Protein AF-A0A377KAG6-F1 (afdb_monomer_lite)

pLDDT: mean 87.8, std 13.51, range [56.69, 98.69]

Radius of gyration: 15.82 Å; chains: 1; bounding box: 40×32×33 Å

Secondary structure (DSSP, 8-state):
-HHHHHHHHHHHHHHTTT-SEEEEEE--SGGGT--S-S--EEEEEESS--HHHHHHHHHHHHHHHHHSS-HHHHHHHHHHHH-TTEEEE-SSEEEE--TT--STT--EEEESS--SSGGG--HHHHHHHHHHHHHHHHT-

Organism: Escherichia coli (NCBI:txid562)

Sequence (140 aa):
MTEIVKTWQEQTAELGKTYPWVQVFENKGAAMGCSNPHPHGQIWANSFLPNEAEREDRLQKEYFAEQKSPMLVDYVQRELADGSRTVVETEHWLAVVPYWAAWPFETLLLPKAHVLRITDLTDAPAQRFGSGVEKADQSL

Foldseek 3Di:
DLVVLVVVLVVCVVLVVPAVDKDKAFQDDVVSVDPDNDGDIDIDGHNDQDPVRVVQVVVQVVCCVPVVDGPVLVVLVVCVVVVPFWQDDDPFKTKGCDPPHPDDLDIDIDTNDDDDDSNRQDPVRSSCVVVSVVSSVVSD

InterPro domains:
  IPR001937 Galactose-1-phosphate uridyl transferase, class I [PTHR11943] (2-131)
  IPR001937 Galactose-1-phosphate uridyl transferase, class I [TIGR00209] (1-127)
  IPR005849 Galactose-1-phosphate uridyl transferase, N-terminal [PF01087] (2-50)
  IPR005850 Galactose-1-phosphate uridyl transferase, C-terminal [PF02744] (57-126)
  IPR019779 Galactose-1-phosphate uridyl transferase, class I His-active site [PS00117] (25-42)
  IPR036265 HIT-like superfamily [G3DSA:3.30.428.10] (1-49)
  IPR036265 HIT-like superfamily [G3DSA:3.30.428.10] (50-139)
  IPR036265 HIT-like superfamily [SSF54197] (2-51)
  IPR036265 HIT-like superfamily [SSF54197] (53-129)

Structure (mmCIF, N/CA/C/O backbone):
data_AF-A0A377KAG6-F1
#
_entry.id   AF-A0A377KAG6-F1
#
loop_
_atom_site.group_PDB
_atom_site.id
_atom_site.type_symbol
_atom_site.label_atom_id
_atom_site.label_alt_id
_atom_site.label_comp_id
_atom_site.label_asym_id
_atom_site.label_entity_id
_atom_site.label_seq_id
_atom_site.pdbx_PDB_ins_code
_atom_site.Cartn_x
_atom_site.Cartn_y
_atom_site.Cartn_z
_atom_site.occupancy
_atom_site.B_iso_or_equiv
_atom_site.auth_seq_id
_atom_site.auth_comp_id
_atom_site.auth_asym_id
_atom_site.auth_atom_id
_atom_site.pdbx_PDB_model_num
ATOM 1 N N . MET A 1 1 ? 10.370 12.669 9.598 1.00 71.06 1 MET A N 1
ATOM 2 C CA . MET A 1 1 ? 9.509 11.705 8.886 1.00 71.06 1 MET A CA 1
ATOM 3 C C . MET A 1 1 ? 9.292 12.078 7.422 1.00 71.06 1 MET A C 1
ATOM 5 O O . MET A 1 1 ? 9.528 11.234 6.575 1.00 71.06 1 MET A O 1
ATOM 9 N N . THR A 1 2 ? 8.982 13.334 7.084 1.00 76.69 2 THR A N 1
ATOM 10 C CA . THR A 1 2 ? 8.851 13.799 5.684 1.00 76.69 2 THR A CA 1
ATOM 11 C C . THR A 1 2 ? 10.054 13.483 4.785 1.00 76.69 2 THR A C 1
ATOM 13 O O . THR A 1 2 ? 9.869 12.971 3.687 1.00 76.69 2 THR A O 1
ATOM 16 N N . GLU A 1 3 ? 11.285 13.709 5.258 1.00 85.25 3 GLU A N 1
ATOM 17 C CA . GLU A 1 3 ? 12.499 13.400 4.478 1.00 85.25 3 GLU A CA 1
ATOM 18 C C . GLU A 1 3 ? 12.663 11.900 4.186 1.00 85.25 3 GLU A C 1
ATOM 20 O O . GLU A 1 3 ? 13.191 11.527 3.142 1.00 85.25 3 GLU A O 1
ATOM 25 N N . ILE A 1 4 ? 12.164 11.027 5.069 1.00 87.06 4 ILE A N 1
ATOM 26 C CA . ILE A 1 4 ? 12.198 9.572 4.859 1.00 87.06 4 ILE A CA 1
ATOM 27 C C . ILE A 1 4 ? 11.237 9.195 3.732 1.00 87.06 4 ILE A C 1
ATOM 29 O O . ILE A 1 4 ? 11.627 8.489 2.807 1.00 87.06 4 ILE A O 1
ATOM 33 N N . VAL A 1 5 ? 10.013 9.731 3.762 1.00 86.56 5 VAL A N 1
ATOM 34 C CA . VAL A 1 5 ? 9.017 9.511 2.703 1.00 86.56 5 VAL A CA 1
ATOM 35 C C . VAL A 1 5 ? 9.539 10.005 1.358 1.00 86.56 5 VAL A C 1
ATOM 37 O O . VAL A 1 5 ? 9.460 9.281 0.369 1.00 86.56 5 VAL A O 1
ATOM 40 N N . LYS A 1 6 ? 10.134 11.200 1.332 1.00 89.25 6 LYS A N 1
ATOM 41 C CA . LYS A 1 6 ? 10.758 11.754 0.130 1.00 89.25 6 LYS A CA 1
ATOM 42 C C . LYS A 1 6 ? 11.880 10.854 -0.391 1.00 89.25 6 LYS A C 1
ATOM 44 O O . LYS A 1 6 ? 11.904 10.539 -1.576 1.00 89.25 6 LYS A O 1
ATOM 49 N N . THR A 1 7 ? 12.746 10.364 0.495 1.00 92.62 7 THR A N 1
ATOM 50 C CA . THR A 1 7 ? 13.802 9.408 0.129 1.00 92.62 7 THR A CA 1
ATOM 51 C C . THR A 1 7 ? 13.203 8.131 -0.468 1.00 92.62 7 THR A C 1
ATOM 53 O O . THR A 1 7 ? 13.665 7.661 -1.504 1.00 92.62 7 THR A O 1
ATOM 56 N N . TRP A 1 8 ? 12.138 7.578 0.121 1.00 93.81 8 TRP A N 1
ATOM 57 C CA . TRP A 1 8 ? 11.453 6.408 -0.436 1.00 93.81 8 TRP A CA 1
ATOM 58 C C . TRP A 1 8 ? 10.858 6.678 -1.818 1.00 93.81 8 TRP A C 1
ATOM 60 O O . TRP A 1 8 ? 10.974 5.825 -2.698 1.00 93.81 8 TRP A O 1
ATOM 70 N N . GLN A 1 9 ? 10.267 7.854 -2.040 1.00 93.69 9 GLN A N 1
ATOM 71 C CA . GLN A 1 9 ? 9.761 8.261 -3.352 1.00 93.69 9 GLN A CA 1
ATOM 72 C C . GLN A 1 9 ? 10.886 8.360 -4.384 1.00 93.69 9 GLN A C 1
ATOM 74 O O . GLN A 1 9 ? 10.765 7.789 -5.466 1.00 93.69 9 GLN A O 1
ATOM 79 N N . GLU A 1 10 ? 11.988 9.031 -4.046 1.00 95.50 10 GLU A N 1
ATOM 80 C CA . GLU A 1 10 ? 13.148 9.198 -4.926 1.00 95.50 10 GLU A CA 1
ATOM 81 C C . GLU A 1 10 ? 13.767 7.848 -5.304 1.00 95.50 10 GLU A C 1
ATOM 83 O O . GLU A 1 10 ? 13.935 7.558 -6.488 1.00 95.50 10 GLU A O 1
ATOM 88 N N . GLN A 1 11 ? 14.024 6.987 -4.316 1.00 97.06 11 GLN A N 1
ATOM 89 C CA . GLN A 1 11 ? 14.610 5.665 -4.541 1.00 97.06 11 GLN A CA 1
ATOM 90 C C . GLN A 1 11 ? 13.675 4.745 -5.338 1.00 97.06 11 GLN A C 1
ATOM 92 O O . GLN A 1 11 ? 14.120 4.047 -6.249 1.00 97.06 11 GLN A O 1
ATOM 97 N N . THR A 1 12 ? 12.368 4.780 -5.056 1.00 97.06 12 THR A N 1
ATOM 98 C CA . THR A 1 12 ? 11.370 4.014 -5.822 1.00 97.06 12 THR A CA 1
ATOM 99 C C . THR A 1 12 ? 11.292 4.496 -7.269 1.00 97.06 12 THR A C 1
ATOM 101 O O . THR A 1 12 ? 11.257 3.679 -8.188 1.00 97.06 12 THR A O 1
ATOM 104 N N . ALA A 1 13 ? 11.313 5.813 -7.493 1.00 97.12 13 ALA A N 1
ATOM 105 C CA . ALA A 1 13 ? 11.287 6.400 -8.829 1.00 97.12 13 ALA A CA 1
ATOM 106 C C . ALA A 1 13 ? 12.569 6.110 -9.622 1.00 97.12 13 ALA A C 1
ATOM 108 O O . ALA A 1 13 ? 12.515 5.926 -10.836 1.00 97.12 13 ALA A O 1
ATOM 109 N N . GLU A 1 14 ? 13.728 6.089 -8.963 1.00 98.06 14 GLU A N 1
ATOM 110 C CA . 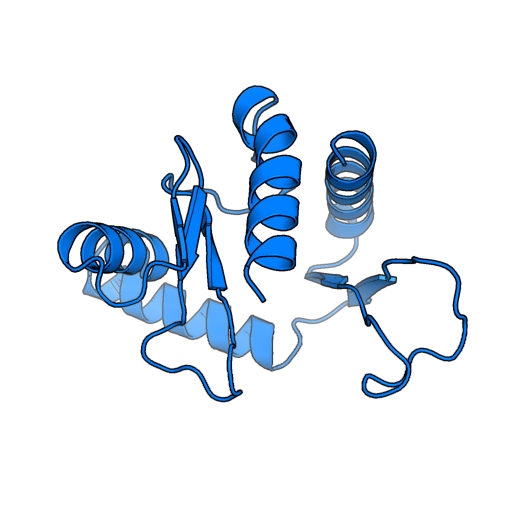GLU A 1 14 ? 15.007 5.774 -9.594 1.00 98.06 14 GLU A CA 1
ATOM 111 C C . GLU A 1 14 ? 15.090 4.297 -9.988 1.00 98.06 14 GLU A C 1
ATOM 113 O O . GLU A 1 14 ? 15.269 3.980 -11.166 1.00 98.06 14 GLU A O 1
ATOM 118 N N . LEU A 1 15 ? 14.904 3.392 -9.024 1.00 97.94 15 LEU A N 1
ATOM 119 C CA . LEU A 1 15 ? 15.020 1.950 -9.242 1.00 97.94 15 LEU A CA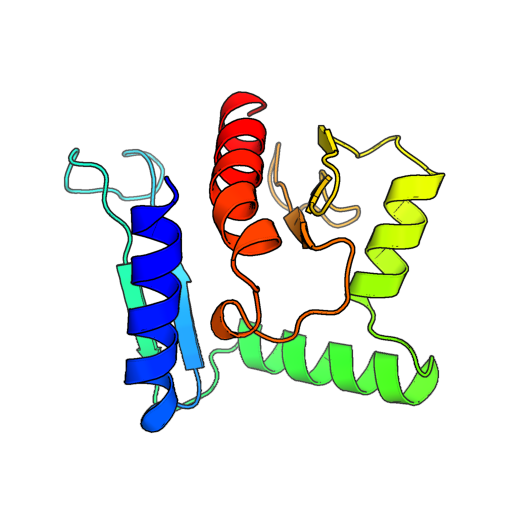 1
ATOM 120 C C . LEU A 1 15 ? 13.911 1.420 -10.158 1.00 97.94 15 LEU A C 1
ATOM 122 O O . LEU A 1 15 ? 14.172 0.555 -10.997 1.00 97.94 15 LEU A O 1
ATOM 126 N N . GLY A 1 16 ? 12.705 1.989 -10.072 1.00 97.56 16 GLY A N 1
ATOM 127 C CA . GLY A 1 16 ? 11.553 1.619 -10.897 1.00 97.56 16 GLY A CA 1
ATOM 128 C C . GLY A 1 16 ? 11.722 1.904 -12.394 1.00 97.56 16 GLY A C 1
ATOM 129 O O . GLY A 1 16 ? 10.946 1.400 -13.201 1.00 97.56 16 GLY A O 1
ATOM 130 N N . LYS A 1 17 ? 12.750 2.666 -12.800 1.00 97.94 17 LYS A N 1
ATOM 131 C CA . LYS A 1 17 ? 13.126 2.815 -14.221 1.00 97.94 17 LYS A CA 1
ATOM 132 C C . LYS A 1 17 ? 13.755 1.546 -14.797 1.00 97.94 17 LYS A C 1
ATOM 134 O O . LYS A 1 17 ? 13.712 1.350 -16.008 1.00 97.94 17 LYS A O 1
ATOM 139 N N . THR A 1 18 ? 14.357 0.719 -13.942 1.00 98.19 18 THR A N 1
ATOM 140 C CA . THR A 1 18 ? 15.126 -0.472 -14.336 1.00 98.19 18 THR A CA 1
ATOM 141 C C . THR A 1 18 ? 14.441 -1.763 -13.899 1.00 98.19 18 THR A C 1
ATOM 143 O O . THR A 1 18 ? 14.468 -2.751 -14.631 1.00 98.19 18 THR A O 1
ATOM 146 N N . TYR A 1 19 ? 13.825 -1.768 -12.716 1.00 98.19 19 TYR A N 1
ATOM 147 C CA . TYR A 1 19 ? 13.264 -2.963 -12.095 1.00 98.19 19 TYR A CA 1
ATOM 148 C C . TYR A 1 19 ? 11.731 -2.906 -12.049 1.00 98.19 19 TYR A C 1
ATOM 150 O O . TYR A 1 19 ? 11.178 -1.880 -11.653 1.00 98.19 19 TYR A O 1
ATOM 158 N N . PRO A 1 20 ? 11.025 -3.998 -12.399 1.00 96.38 20 PRO A N 1
ATOM 159 C CA . PRO A 1 20 ? 9.565 -4.059 -12.333 1.00 96.38 20 PRO A CA 1
ATOM 160 C C . PRO A 1 20 ? 9.004 -4.036 -10.905 1.00 96.38 20 PRO A C 1
ATOM 162 O O . PRO A 1 20 ? 7.834 -3.702 -10.730 1.00 96.38 20 PRO A O 1
ATOM 165 N N . TRP A 1 21 ? 9.803 -4.391 -9.893 1.00 97.88 21 TRP A N 1
ATOM 166 C CA . TRP A 1 21 ? 9.385 -4.363 -8.493 1.00 97.88 21 TRP A CA 1
ATOM 167 C C . TRP A 1 21 ? 10.435 -3.693 -7.613 1.00 97.88 21 TRP A C 1
ATOM 169 O O . TRP A 1 21 ? 11.602 -4.087 -7.632 1.00 97.88 21 TRP A O 1
ATOM 179 N N . VAL A 1 22 ? 10.001 -2.712 -6.820 1.00 97.81 22 VAL A N 1
ATOM 180 C CA . VAL A 1 22 ? 10.817 -2.038 -5.806 1.00 97.81 22 VAL A CA 1
ATOM 181 C C . VAL A 1 22 ? 10.095 -2.149 -4.467 1.00 97.81 22 VAL A C 1
ATOM 183 O O . VAL A 1 22 ? 9.034 -1.561 -4.278 1.00 97.81 22 VAL A O 1
ATOM 186 N N . GLN A 1 23 ? 10.670 -2.917 -3.546 1.00 96.50 23 GLN A N 1
ATOM 187 C CA . GLN A 1 23 ? 10.130 -3.160 -2.216 1.00 96.50 23 GLN A CA 1
ATOM 188 C C . GLN A 1 23 ? 10.838 -2.278 -1.195 1.00 96.50 23 GLN A C 1
ATOM 190 O O . GLN A 1 23 ? 12.004 -2.513 -0.884 1.00 96.50 23 GLN A O 1
ATOM 195 N N . VAL A 1 24 ? 10.113 -1.318 -0.629 1.00 94.44 24 VAL A N 1
ATOM 196 C CA . VAL A 1 24 ? 10.529 -0.594 0.579 1.00 94.44 24 VAL A CA 1
ATOM 197 C C . VAL A 1 24 ? 10.021 -1.360 1.799 1.00 94.44 24 VAL A C 1
ATOM 199 O O . VAL A 1 24 ? 8.856 -1.760 1.823 1.00 94.44 24 VAL A O 1
ATOM 202 N N . PHE A 1 25 ? 10.875 -1.598 2.793 1.00 91.12 25 PHE A N 1
ATOM 203 C CA . PHE A 1 25 ? 10.479 -2.236 4.052 1.00 91.12 25 PHE A CA 1
ATOM 204 C C . PHE A 1 25 ? 11.420 -1.864 5.204 1.00 91.12 25 PHE A C 1
ATOM 206 O O . PHE A 1 25 ? 12.542 -1.404 4.996 1.00 91.12 25 PHE A O 1
ATOM 213 N N . GLU A 1 26 ? 10.967 -2.085 6.434 1.00 87.62 26 GLU A N 1
ATOM 214 C CA . GLU A 1 26 ? 11.741 -1.893 7.659 1.00 87.62 26 GLU A CA 1
ATOM 215 C C . GLU A 1 26 ? 11.580 -3.127 8.551 1.00 87.62 26 GLU A C 1
ATOM 217 O O . GLU A 1 26 ? 10.475 -3.638 8.715 1.00 87.62 26 GLU A O 1
ATOM 222 N N . ASN A 1 27 ? 12.680 -3.595 9.147 1.00 79.69 27 ASN A N 1
ATOM 223 C CA . ASN A 1 27 ? 12.656 -4.637 10.174 1.00 79.69 27 ASN A CA 1
ATOM 224 C C . ASN A 1 27 ? 13.044 -4.007 11.512 1.00 79.69 27 ASN A C 1
ATOM 226 O O . ASN A 1 27 ? 14.219 -3.714 11.752 1.00 79.69 27 ASN A O 1
ATOM 230 N N . LYS A 1 28 ? 12.061 -3.808 12.392 1.00 72.38 28 LYS A N 1
ATOM 231 C CA . LYS A 1 28 ? 12.252 -3.143 13.685 1.00 72.38 28 LYS A CA 1
ATOM 232 C C . LYS A 1 28 ? 12.315 -4.164 14.823 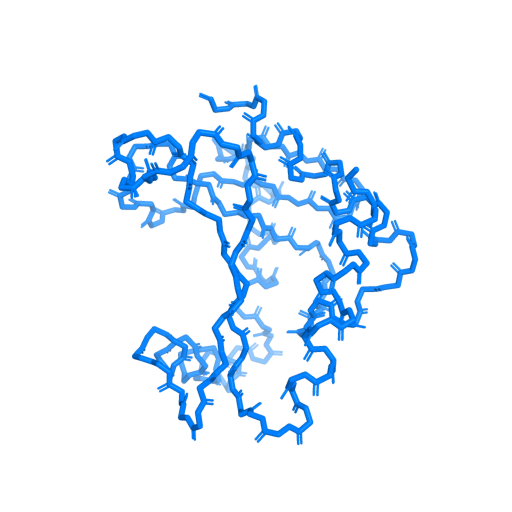1.00 72.38 28 LYS A C 1
ATOM 234 O O . LYS A 1 28 ? 11.404 -4.962 15.015 1.00 72.38 28 LYS A O 1
ATOM 239 N N . GLY A 1 29 ? 13.391 -4.103 15.608 1.00 61.16 29 GLY A N 1
ATOM 240 C CA . GLY A 1 29 ? 13.578 -4.906 16.820 1.00 61.16 29 GLY A CA 1
ATOM 241 C C . GLY A 1 29 ?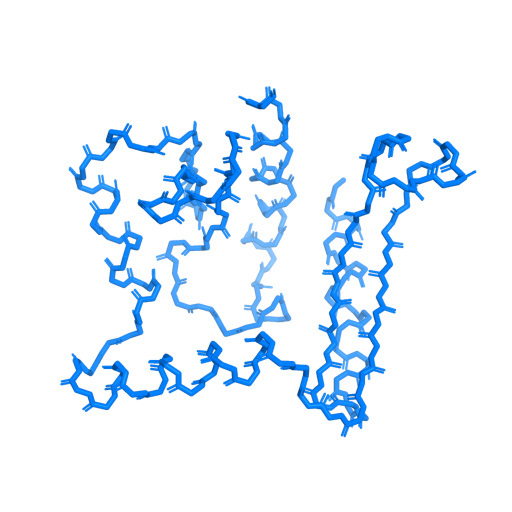 14.298 -6.244 16.610 1.00 61.16 29 GLY A C 1
ATOM 242 O O . GLY A 1 29 ? 14.243 -6.863 15.549 1.00 61.16 29 GLY A O 1
ATOM 243 N N . ALA A 1 30 ? 14.982 -6.709 17.662 1.00 62.72 30 ALA A N 1
ATOM 244 C CA . ALA A 1 30 ? 15.762 -7.952 17.637 1.00 62.72 30 ALA A CA 1
ATOM 245 C C . ALA A 1 30 ? 14.893 -9.196 17.370 1.00 62.72 30 ALA A C 1
ATOM 247 O O . ALA A 1 30 ? 15.349 -10.136 16.724 1.00 62.72 30 ALA A O 1
ATOM 248 N N . ALA A 1 31 ? 13.627 -9.175 17.807 1.00 63.97 31 ALA A N 1
ATOM 249 C CA . ALA A 1 31 ? 12.657 -10.238 17.540 1.00 63.97 31 ALA A CA 1
ATOM 250 C C . ALA A 1 31 ? 12.343 -10.406 16.039 1.00 63.97 31 ALA A C 1
ATOM 252 O O . ALA A 1 31 ? 12.007 -11.505 15.612 1.00 63.97 31 ALA A O 1
ATOM 253 N N . MET A 1 32 ? 12.523 -9.348 15.239 1.00 61.84 32 MET A N 1
ATOM 254 C CA . MET A 1 32 ? 12.307 -9.337 13.785 1.00 61.84 32 MET A CA 1
ATOM 255 C C . MET A 1 32 ? 13.615 -9.511 12.992 1.00 61.84 32 MET A C 1
ATOM 257 O O . MET A 1 32 ? 13.675 -9.202 11.804 1.00 61.84 32 MET A O 1
ATOM 261 N N . GLY A 1 33 ? 14.690 -9.982 13.640 1.00 58.41 33 GLY A N 1
ATOM 262 C CA . GLY A 1 33 ? 15.970 -10.266 12.980 1.00 58.41 33 GLY A CA 1
ATOM 263 C C . GLY A 1 33 ? 16.848 -9.038 12.714 1.00 58.41 33 GLY A C 1
ATOM 264 O O . GLY A 1 33 ? 17.763 -9.107 11.893 1.00 58.41 33 GLY A O 1
ATOM 265 N N . CYS A 1 34 ? 16.601 -7.914 13.394 1.00 56.91 34 CYS A N 1
ATOM 266 C CA . CYS A 1 34 ? 17.425 -6.714 13.269 1.00 56.91 34 CYS A CA 1
ATOM 267 C C . CYS A 1 34 ? 18.797 -6.922 13.942 1.00 56.91 34 CYS A C 1
ATOM 269 O O . CYS A 1 34 ? 18.886 -7.034 15.166 1.00 56.91 34 CYS A O 1
ATOM 271 N N . SER A 1 35 ? 19.869 -6.993 13.147 1.00 60.34 35 SER A N 1
ATOM 272 C CA . SER A 1 35 ? 21.244 -7.210 13.629 1.00 60.34 35 SER A CA 1
ATOM 273 C C . SER A 1 35 ? 21.992 -5.916 13.979 1.00 60.34 35 SER A C 1
ATOM 275 O O . SER A 1 35 ? 22.996 -5.969 14.690 1.00 60.34 35 SER A O 1
ATOM 277 N N . ASN A 1 36 ? 21.504 -4.756 13.520 1.00 66.88 36 ASN A N 1
ATOM 278 C CA . ASN A 1 36 ? 22.058 -3.436 13.821 1.00 66.88 36 ASN A CA 1
ATOM 279 C C . ASN A 1 36 ? 21.014 -2.588 14.575 1.00 66.88 36 ASN A C 1
ATOM 281 O O . ASN A 1 36 ? 19.957 -2.323 14.010 1.00 66.88 36 ASN A O 1
ATOM 285 N N . PRO A 1 37 ? 21.291 -2.124 15.810 1.00 65.81 37 PRO A N 1
ATOM 286 C CA . PRO A 1 37 ? 20.327 -1.374 16.619 1.00 65.81 37 PRO A CA 1
ATOM 287 C C . PRO A 1 37 ? 20.017 0.036 16.088 1.00 65.81 37 PRO A C 1
ATOM 289 O O . PRO A 1 37 ? 19.131 0.701 16.623 1.00 65.81 37 PRO A O 1
ATOM 292 N N . HIS A 1 38 ? 20.739 0.524 15.074 1.00 73.50 38 HIS A N 1
ATOM 293 C CA . HIS A 1 38 ? 20.446 1.818 14.463 1.00 73.50 38 HIS A CA 1
ATOM 294 C C . HIS A 1 38 ? 19.159 1.753 13.614 1.00 73.50 38 HIS A C 1
ATOM 296 O O . HIS A 1 38 ? 19.049 0.838 12.797 1.00 73.50 38 HIS A O 1
ATOM 302 N N . PRO A 1 39 ? 18.213 2.706 13.738 1.00 74.50 39 PRO A N 1
ATOM 303 C CA . PRO A 1 39 ? 17.010 2.742 12.903 1.00 74.50 39 PRO A CA 1
ATOM 304 C C . PRO A 1 39 ? 17.362 2.823 11.413 1.00 74.50 39 PRO A C 1
ATOM 306 O O . PRO A 1 39 ? 18.066 3.743 10.992 1.00 74.50 39 PRO A O 1
ATOM 309 N N . HIS A 1 40 ? 16.901 1.858 10.616 1.00 81.94 40 HIS A N 1
ATOM 310 C CA . HIS A 1 40 ? 17.160 1.817 9.178 1.00 81.94 40 HIS A CA 1
ATOM 311 C C . HIS A 1 40 ? 16.043 1.095 8.419 1.00 81.94 40 HIS A C 1
ATOM 313 O O . HIS A 1 40 ? 15.507 0.091 8.881 1.00 81.94 40 HIS A O 1
ATOM 319 N N . GLY A 1 41 ? 15.746 1.587 7.216 1.00 85.94 41 GLY A N 1
ATOM 320 C CA . GLY A 1 41 ? 14.934 0.885 6.224 1.00 85.94 41 GLY A CA 1
ATOM 321 C C . GLY A 1 41 ? 15.805 0.172 5.191 1.00 85.94 41 GLY A C 1
ATOM 322 O O . GLY A 1 41 ? 17.007 0.421 5.083 1.00 85.94 41 GLY A O 1
ATOM 323 N N . GLN A 1 42 ? 15.191 -0.706 4.410 1.00 91.81 42 GLN A N 1
ATOM 324 C CA . GLN A 1 42 ? 15.811 -1.415 3.297 1.00 91.81 42 GLN A CA 1
ATOM 325 C C . GLN A 1 42 ? 14.966 -1.244 2.034 1.00 91.81 42 GLN A C 1
ATOM 327 O O . GLN A 1 42 ? 13.746 -1.082 2.094 1.00 91.81 42 GLN A O 1
ATOM 332 N N . ILE A 1 43 ? 15.637 -1.278 0.881 1.00 95.62 43 ILE A N 1
ATOM 333 C CA . ILE A 1 43 ? 14.992 -1.253 -0.430 1.00 95.62 43 ILE A CA 1
ATOM 334 C C . ILE A 1 43 ? 15.567 -2.387 -1.265 1.00 95.62 43 ILE A C 1
ATOM 336 O O . ILE A 1 43 ? 16.772 -2.423 -1.513 1.00 95.62 43 ILE A O 1
ATOM 340 N N . TRP A 1 44 ? 14.715 -3.315 -1.690 1.00 96.31 44 TRP A N 1
ATOM 341 C CA . TRP A 1 44 ? 15.087 -4.398 -2.601 1.00 96.31 44 TRP A CA 1
ATOM 342 C C . TRP A 1 44 ? 14.426 -4.176 -3.956 1.00 96.31 44 TRP A C 1
ATOM 344 O O . TRP A 1 44 ? 13.220 -3.950 -4.030 1.00 96.31 44 TRP A O 1
ATOM 354 N N . ALA A 1 45 ? 15.212 -4.242 -5.029 1.00 96.81 45 ALA A N 1
ATOM 355 C CA . ALA A 1 45 ? 14.716 -4.112 -6.391 1.00 96.81 45 ALA A CA 1
ATOM 356 C C . ALA A 1 45 ? 14.943 -5.417 -7.156 1.00 96.81 45 ALA A C 1
ATOM 358 O O . ALA A 1 45 ? 16.067 -5.920 -7.220 1.00 96.81 45 ALA A O 1
ATOM 359 N N . ASN A 1 46 ? 13.873 -5.959 -7.734 1.00 96.06 46 ASN A N 1
ATOM 360 C CA . ASN A 1 46 ? 13.884 -7.279 -8.353 1.00 96.06 46 ASN A CA 1
ATOM 361 C C . ASN A 1 46 ? 13.575 -7.167 -9.845 1.00 96.06 46 ASN A C 1
ATOM 363 O O . ASN A 1 46 ? 12.671 -6.440 -10.248 1.00 96.06 46 ASN A O 1
ATOM 367 N N . SER A 1 47 ? 14.277 -7.947 -10.671 1.00 97.06 47 SER A N 1
ATOM 368 C CA . SER A 1 47 ? 14.008 -8.082 -12.114 1.00 97.06 47 SER A CA 1
ATOM 369 C C . SER A 1 47 ? 12.753 -8.910 -12.434 1.00 97.06 47 SER A C 1
ATOM 371 O O . SER A 1 47 ? 12.444 -9.143 -13.600 1.00 97.06 47 SER A O 1
ATOM 373 N N . PHE A 1 48 ? 12.027 -9.351 -11.406 1.00 95.81 48 PHE A N 1
ATOM 374 C CA . PHE A 1 48 ? 10.808 -10.150 -11.469 1.00 95.81 48 PHE A CA 1
ATOM 375 C C . PHE A 1 48 ? 9.840 -9.705 -10.362 1.00 95.81 48 PHE A C 1
ATOM 377 O O . PHE A 1 48 ? 10.264 -9.094 -9.380 1.00 95.81 48 PHE A O 1
ATOM 384 N N . LEU A 1 49 ? 8.552 -10.032 -10.502 1.00 96.38 49 LEU A N 1
ATOM 385 C CA . LEU A 1 49 ? 7.562 -9.835 -9.440 1.00 96.38 49 LEU A CA 1
ATOM 386 C C . LEU A 1 49 ? 7.703 -10.942 -8.382 1.00 96.38 49 LEU A C 1
ATOM 388 O O . LEU A 1 49 ? 7.602 -12.119 -8.735 1.00 96.38 49 LEU A O 1
ATOM 392 N N . PRO A 1 50 ? 7.934 -10.608 -7.100 1.00 96.62 50 PRO A N 1
ATOM 393 C CA . PRO A 1 50 ? 7.884 -11.585 -6.014 1.00 96.62 50 PRO A CA 1
ATOM 394 C C . PRO A 1 50 ? 6.504 -12.242 -5.882 1.00 96.62 50 PRO A C 1
ATOM 396 O O . PRO A 1 50 ? 5.503 -11.670 -6.304 1.00 96.62 50 PRO A O 1
ATOM 399 N N . ASN A 1 51 ? 6.444 -13.404 -5.223 1.00 96.12 51 ASN A N 1
ATOM 400 C CA . ASN A 1 51 ? 5.214 -14.198 -5.071 1.00 96.12 51 ASN A CA 1
ATOM 401 C C . ASN A 1 51 ? 4.018 -13.390 -4.542 1.00 96.12 51 ASN A C 1
ATOM 403 O O . ASN A 1 51 ? 2.915 -13.506 -5.063 1.00 96.12 51 ASN A O 1
ATOM 407 N N . GLU A 1 52 ? 4.240 -12.580 -3.506 1.00 93.56 52 GLU A N 1
ATOM 408 C CA . GLU A 1 52 ? 3.182 -11.771 -2.893 1.00 93.56 52 GLU A CA 1
ATOM 409 C C . GLU A 1 52 ? 2.711 -10.657 -3.835 1.00 93.56 52 GLU A C 1
ATOM 411 O O . GLU A 1 52 ? 1.514 -10.511 -4.064 1.00 93.56 52 GLU A O 1
ATOM 416 N N . ALA A 1 53 ? 3.649 -9.963 -4.485 1.00 95.25 53 ALA A N 1
ATOM 417 C CA . ALA A 1 53 ? 3.348 -8.915 -5.456 1.00 95.25 53 ALA A CA 1
ATOM 418 C C . ALA A 1 53 ? 2.573 -9.439 -6.675 1.00 95.25 53 ALA A C 1
ATOM 420 O O . ALA A 1 53 ? 1.619 -8.806 -7.119 1.00 95.25 53 ALA A O 1
ATOM 421 N N . GLU A 1 54 ? 2.963 -10.599 -7.217 1.00 97.94 54 GLU A N 1
ATOM 422 C CA . GLU A 1 54 ? 2.253 -11.241 -8.331 1.00 97.94 54 GLU A CA 1
ATOM 423 C C . GLU A 1 54 ? 0.827 -11.623 -7.929 1.00 97.94 54 GLU A C 1
ATOM 425 O O . GLU A 1 54 ? -0.125 -11.322 -8.654 1.00 97.94 54 GLU A O 1
ATOM 430 N N . ARG A 1 55 ? 0.667 -12.226 -6.746 1.00 98.00 55 ARG A N 1
ATOM 431 C CA . ARG A 1 55 ? -0.639 -12.646 -6.243 1.00 98.00 55 ARG A CA 1
ATOM 432 C C . ARG A 1 55 ? -1.562 -11.450 -6.022 1.00 98.00 55 ARG A C 1
ATOM 434 O O . ARG A 1 55 ? -2.717 -11.497 -6.444 1.00 98.00 55 ARG A O 1
ATOM 441 N N . GLU A 1 56 ? -1.069 -10.391 -5.387 1.00 97.69 56 GLU A N 1
ATOM 442 C CA . GLU A 1 56 ? -1.836 -9.168 -5.147 1.00 97.69 56 GLU A CA 1
ATOM 443 C C . GLU A 1 56 ? -2.203 -8.441 -6.445 1.00 97.69 56 GLU A C 1
ATOM 445 O O . GLU A 1 56 ? -3.343 -7.998 -6.584 1.00 97.69 56 GLU A O 1
ATOM 450 N N . ASP A 1 57 ? -1.281 -8.332 -7.406 1.00 97.88 57 ASP A N 1
ATOM 451 C CA . ASP A 1 57 ? -1.545 -7.720 -8.716 1.00 97.88 57 ASP A CA 1
ATOM 452 C C . ASP A 1 57 ? -2.652 -8.472 -9.465 1.00 97.88 57 ASP A C 1
ATOM 454 O O . ASP A 1 57 ? -3.620 -7.867 -9.941 1.00 97.88 57 ASP A O 1
ATOM 458 N N . ARG A 1 58 ? -2.554 -9.804 -9.519 1.00 98.50 58 ARG A N 1
ATOM 459 C CA . ARG A 1 58 ? -3.538 -10.644 -10.200 1.00 98.50 58 ARG A CA 1
ATOM 460 C C . ARG A 1 58 ? -4.921 -10.544 -9.555 1.00 98.50 58 ARG A C 1
ATOM 462 O O . ARG A 1 58 ? -5.897 -10.297 -10.260 1.00 98.50 58 ARG A O 1
ATOM 469 N N . LEU A 1 59 ? -5.017 -10.684 -8.233 1.00 98.56 59 LEU A N 1
ATOM 470 C CA . LEU A 1 59 ? -6.304 -10.656 -7.526 1.00 98.56 59 LEU A CA 1
ATOM 471 C C . LEU A 1 59 ? -6.972 -9.275 -7.577 1.00 98.56 59 LEU A C 1
ATOM 473 O O . LEU A 1 59 ? -8.192 -9.181 -7.721 1.00 98.56 59 LEU A O 1
ATOM 477 N N . GLN A 1 60 ? -6.196 -8.189 -7.517 1.00 98.38 60 GLN A N 1
ATOM 478 C CA . GLN A 1 60 ? -6.744 -6.841 -7.684 1.00 98.38 60 GLN A CA 1
ATOM 479 C C . GLN A 1 60 ? -7.254 -6.603 -9.109 1.00 98.38 60 GLN A C 1
ATOM 481 O O . GLN A 1 60 ? -8.300 -5.974 -9.281 1.00 98.38 60 GLN A O 1
ATOM 486 N N . LYS A 1 61 ? -6.569 -7.135 -10.131 1.00 98.38 61 LYS A N 1
ATOM 487 C CA . LYS A 1 61 ? -7.037 -7.097 -11.527 1.00 98.38 61 LYS A CA 1
ATOM 488 C C . LYS A 1 61 ? -8.321 -7.897 -11.728 1.00 98.38 61 LYS A C 1
ATOM 490 O O . LYS A 1 61 ? -9.231 -7.397 -12.386 1.00 98.38 61 LYS A O 1
ATOM 495 N N . GLU A 1 62 ? -8.403 -9.100 -11.162 1.00 98.69 62 GLU A N 1
ATOM 496 C CA . GLU A 1 62 ? -9.607 -9.942 -11.196 1.00 98.69 62 GLU A CA 1
ATOM 497 C C . GLU A 1 62 ? -10.797 -9.211 -10.551 1.00 98.69 62 GLU A C 1
ATOM 499 O O . GLU A 1 62 ? -11.827 -9.018 -11.199 1.00 98.69 62 GLU A O 1
ATOM 504 N N . TYR A 1 63 ? -10.621 -8.671 -9.339 1.00 98.69 63 TYR A N 1
ATOM 505 C CA . TYR A 1 63 ? -11.656 -7.876 -8.670 1.00 98.69 63 TYR A CA 1
ATOM 506 C C . TYR A 1 63 ? -12.062 -6.652 -9.491 1.00 98.69 63 TYR A C 1
ATOM 508 O O . TYR A 1 63 ? -13.248 -6.396 -9.674 1.00 98.69 63 TYR A O 1
ATOM 516 N N . PHE A 1 64 ? -11.102 -5.895 -10.030 1.00 98.25 64 PHE A N 1
ATOM 517 C CA . PHE A 1 64 ? -11.411 -4.723 -10.847 1.00 98.25 64 PHE A CA 1
ATOM 518 C C . PHE A 1 64 ? -12.189 -5.099 -12.117 1.00 98.25 64 PHE A C 1
ATOM 520 O O . PHE A 1 64 ? -13.098 -4.375 -12.530 1.00 98.25 64 PHE A O 1
ATOM 527 N N . ALA A 1 65 ? -11.869 -6.236 -12.741 1.00 98.50 65 ALA A N 1
ATOM 528 C CA . ALA A 1 65 ? -12.580 -6.722 -13.916 1.00 98.50 65 ALA A CA 1
ATOM 529 C C . ALA A 1 65 ? -14.058 -7.017 -13.615 1.00 98.50 65 ALA A C 1
ATOM 531 O O . ALA A 1 65 ? -14.906 -6.719 -14.462 1.00 98.50 65 ALA A O 1
ATOM 532 N N . GLU A 1 66 ? -14.364 -7.528 -12.425 1.00 98.44 66 GLU A N 1
ATOM 533 C CA . GLU A 1 66 ? -15.723 -7.853 -11.986 1.00 98.44 66 GLU A CA 1
ATOM 534 C C . GLU A 1 66 ? -16.478 -6.641 -11.427 1.00 98.44 66 GLU A C 1
ATOM 536 O O . GLU A 1 66 ? -17.594 -6.351 -11.853 1.00 98.44 66 GLU A O 1
ATOM 541 N N . GLN A 1 67 ? -15.859 -5.910 -10.501 1.00 98.19 67 GLN A N 1
ATOM 542 C CA . GLN A 1 67 ? -16.508 -4.881 -9.681 1.00 98.19 67 GLN A CA 1
ATOM 543 C C . GLN A 1 67 ? -16.390 -3.472 -10.271 1.00 98.19 67 GLN A C 1
ATOM 545 O O . GLN A 1 67 ? -17.100 -2.562 -9.851 1.00 98.19 67 GLN A O 1
ATOM 550 N N . LYS A 1 68 ? -15.495 -3.272 -11.250 1.00 98.00 68 LYS A N 1
ATOM 551 C CA . LYS A 1 68 ? -15.196 -1.968 -11.878 1.00 98.00 68 LYS A CA 1
ATOM 552 C C . LYS A 1 68 ? -14.736 -0.883 -10.893 1.00 98.00 68 LYS A C 1
ATOM 554 O O . LYS A 1 68 ? -14.802 0.302 -11.212 1.00 98.00 68 LYS A O 1
ATOM 559 N N . SER A 1 69 ? -14.224 -1.291 -9.734 1.00 97.56 69 SER A N 1
ATOM 560 C CA . SER A 1 69 ? -13.643 -0.433 -8.698 1.00 97.56 69 SER A CA 1
ATOM 561 C C . SER A 1 69 ? -12.407 -1.113 -8.089 1.00 97.56 69 SER A C 1
ATOM 563 O O . SER A 1 69 ? -12.355 -2.347 -8.078 1.00 97.56 69 SER A O 1
ATOM 565 N N . PRO A 1 70 ? -11.373 -0.377 -7.634 1.00 98.06 70 PRO A N 1
ATOM 566 C CA . PRO A 1 70 ? -10.218 -0.981 -6.975 1.00 98.06 70 PRO A CA 1
ATOM 567 C C . PRO A 1 70 ? -10.595 -1.594 -5.620 1.00 98.06 70 PRO A C 1
ATOM 569 O O . PRO A 1 70 ? -11.172 -0.923 -4.764 1.00 98.06 70 PRO A O 1
ATOM 572 N N . MET A 1 71 ? -10.188 -2.845 -5.396 1.00 98.31 71 MET A N 1
ATOM 573 C CA . MET A 1 71 ? -10.530 -3.619 -4.194 1.00 98.31 71 MET A CA 1
ATOM 574 C C . MET A 1 71 ? -10.228 -2.875 -2.889 1.00 98.31 71 MET A C 1
ATOM 576 O O . MET A 1 71 ? -11.091 -2.768 -2.021 1.00 98.31 71 MET A O 1
ATOM 580 N N . LEU A 1 72 ? -9.014 -2.336 -2.753 1.00 98.00 72 LEU A N 1
ATOM 581 C CA . LEU A 1 72 ? -8.591 -1.666 -1.523 1.00 98.00 72 LEU A CA 1
ATOM 582 C C . LEU A 1 72 ? -9.265 -0.303 -1.320 1.00 98.00 72 LEU A C 1
ATOM 584 O O . LEU A 1 72 ? -9.439 0.123 -0.183 1.00 98.00 72 LEU A O 1
ATOM 588 N N . VAL A 1 73 ? -9.704 0.357 -2.395 1.00 97.19 73 VAL A N 1
ATOM 589 C CA . VAL A 1 73 ? -10.474 1.606 -2.291 1.00 97.19 73 VAL A CA 1
ATOM 590 C C . VAL A 1 73 ? -11.866 1.309 -1.741 1.00 97.19 73 VAL A C 1
ATOM 592 O O . VAL A 1 73 ? -12.293 1.961 -0.788 1.00 97.19 73 VAL A O 1
ATOM 595 N N . ASP A 1 74 ? -12.543 0.285 -2.267 1.00 98.31 74 ASP A N 1
ATOM 596 C CA . ASP A 1 74 ? -13.835 -0.162 -1.735 1.00 98.31 74 ASP A CA 1
ATOM 597 C C . ASP A 1 74 ? -13.709 -0.644 -0.284 1.00 98.31 74 ASP A C 1
ATOM 599 O O . ASP A 1 74 ? -14.571 -0.355 0.549 1.00 98.31 74 ASP A O 1
ATOM 603 N N . TYR A 1 75 ? -12.627 -1.359 0.034 1.00 98.44 75 TYR A N 1
ATOM 604 C CA . TYR A 1 75 ? -12.338 -1.826 1.387 1.00 98.44 75 TYR A CA 1
ATOM 605 C C . TYR A 1 75 ? -12.204 -0.664 2.378 1.00 98.44 75 TYR A C 1
ATOM 607 O O . TYR A 1 75 ? -12.860 -0.679 3.418 1.00 98.44 75 TYR A O 1
ATOM 615 N N . VAL A 1 76 ? -11.448 0.383 2.026 1.00 97.94 76 VAL A N 1
ATOM 616 C CA . VAL A 1 76 ? -11.326 1.596 2.850 1.00 97.94 76 VAL A CA 1
ATOM 617 C C . VAL A 1 76 ? -12.692 2.228 3.118 1.00 97.94 76 VAL A C 1
ATOM 619 O O . VAL A 1 76 ? -12.967 2.601 4.254 1.00 97.94 76 VAL A O 1
ATOM 622 N N . GLN A 1 77 ? -13.576 2.315 2.119 1.00 97.94 77 GLN A N 1
ATOM 623 C CA . GLN A 1 77 ? -14.920 2.873 2.330 1.00 97.94 77 GLN A CA 1
ATOM 624 C C . GLN A 1 77 ? -15.751 2.040 3.312 1.00 97.94 77 GLN A C 1
ATOM 626 O O . GLN A 1 77 ? -16.478 2.598 4.134 1.00 97.94 77 GLN A O 1
ATOM 631 N N . ARG A 1 78 ? -15.632 0.707 3.260 1.00 98.31 78 ARG A N 1
ATOM 632 C CA . ARG A 1 78 ? -16.323 -0.188 4.201 1.00 98.31 78 ARG A CA 1
ATOM 633 C C . ARG A 1 78 ? -15.790 -0.029 5.619 1.00 98.31 78 ARG A C 1
ATOM 635 O O . ARG A 1 78 ? -16.588 0.079 6.543 1.00 98.31 78 ARG A O 1
ATOM 642 N N . GLU A 1 79 ? -14.471 0.028 5.786 1.00 98.44 79 GLU A N 1
ATOM 643 C CA . GLU A 1 79 ? -13.860 0.227 7.104 1.00 98.44 79 GLU A CA 1
ATOM 644 C C . GLU A 1 79 ? -14.183 1.605 7.695 1.00 98.44 79 GLU A C 1
ATOM 646 O O . GLU A 1 79 ? -14.446 1.700 8.889 1.00 98.44 79 GLU A O 1
ATOM 651 N N . LEU A 1 80 ? -14.259 2.660 6.873 1.00 97.69 80 LEU A N 1
ATOM 652 C CA . LEU A 1 80 ? -14.701 3.986 7.324 1.00 97.69 80 LEU A CA 1
ATOM 653 C C . LEU A 1 80 ? -16.158 3.996 7.803 1.00 97.69 80 LEU A C 1
ATOM 655 O O . LEU A 1 80 ? -16.487 4.718 8.740 1.00 97.69 80 LEU A O 1
ATOM 659 N N . ALA A 1 81 ? -17.034 3.220 7.162 1.00 98.06 81 ALA A N 1
ATOM 660 C CA . ALA A 1 81 ? -18.441 3.132 7.548 1.00 98.06 81 ALA A CA 1
ATOM 661 C C . ALA A 1 81 ? -18.668 2.272 8.806 1.00 98.06 81 ALA A C 1
ATOM 663 O O . ALA A 1 81 ? -19.585 2.550 9.575 1.00 98.06 81 ALA A O 1
ATOM 664 N N . ASP A 1 82 ? -17.861 1.225 8.994 1.00 98.19 82 ASP A N 1
ATOM 665 C CA . ASP A 1 82 ? -17.924 0.306 10.138 1.00 98.19 82 ASP A CA 1
ATOM 666 C C . ASP A 1 82 ? -17.245 0.914 11.380 1.00 98.19 82 ASP A C 1
ATOM 668 O O . ASP A 1 82 ? -17.851 1.039 12.444 1.00 98.19 82 ASP A O 1
ATOM 672 N N . GLY A 1 83 ? -15.981 1.320 11.245 1.00 96.69 83 GLY A N 1
ATOM 673 C CA . GLY A 1 83 ? -15.175 1.909 12.313 1.00 96.69 83 GLY A CA 1
ATOM 674 C C . GLY A 1 83 ? -14.674 0.925 13.378 1.00 96.69 83 GLY A C 1
ATOM 675 O O . GLY A 1 83 ? -13.756 1.272 14.118 1.00 96.69 83 GLY A O 1
ATOM 676 N N . SER A 1 84 ? -15.202 -0.304 13.459 1.00 97.19 84 SER A N 1
ATOM 677 C CA . SER A 1 84 ? -14.843 -1.262 14.523 1.00 97.19 84 SER A CA 1
ATOM 678 C C . SER A 1 84 ? -13.383 -1.725 14.517 1.00 97.19 84 SER A C 1
ATOM 680 O O . SER A 1 84 ? -12.883 -2.173 15.550 1.00 97.19 84 SER A O 1
ATOM 682 N N . ARG A 1 85 ? -12.697 -1.627 13.373 1.00 97.12 85 ARG A N 1
ATOM 683 C CA . ARG A 1 85 ? -11.291 -2.025 13.192 1.00 97.12 85 ARG A CA 1
ATOM 684 C C . ARG A 1 85 ? -10.353 -0.844 12.933 1.00 97.12 85 ARG A C 1
ATOM 686 O O . ARG A 1 85 ? -9.166 -1.052 12.685 1.00 97.12 85 ARG A O 1
ATOM 693 N N . THR A 1 86 ? -10.861 0.385 12.998 1.00 96.69 86 THR A N 1
ATOM 694 C CA . THR A 1 86 ? -10.056 1.593 12.800 1.00 96.69 86 THR A CA 1
ATOM 695 C C . THR A 1 86 ? -9.125 1.815 13.984 1.00 96.69 86 THR A C 1
ATOM 697 O O . THR A 1 86 ? -9.571 1.941 15.122 1.00 96.69 86 THR A O 1
ATOM 700 N N . VAL A 1 87 ? -7.826 1.908 13.700 1.00 95.31 87 VAL A N 1
ATOM 701 C CA . VAL A 1 87 ? -6.789 2.258 14.681 1.00 95.31 87 VAL A CA 1
ATOM 702 C C . VAL A 1 87 ? -6.504 3.756 14.609 1.00 95.31 87 VAL A C 1
ATOM 704 O O . VAL A 1 87 ? -6.539 4.456 15.618 1.00 95.31 87 VAL A O 1
ATOM 707 N N . VAL A 1 88 ? -6.269 4.272 13.398 1.00 94.44 88 VAL A N 1
ATOM 708 C CA . VAL A 1 88 ? -5.978 5.691 13.153 1.00 94.44 88 VAL A CA 1
ATOM 709 C C . VAL A 1 88 ? -6.724 6.167 11.920 1.00 94.44 88 VAL A C 1
ATOM 711 O O . VAL A 1 88 ? -6.645 5.562 10.855 1.00 94.44 88 VAL A O 1
ATOM 714 N N . GLU A 1 89 ? -7.365 7.325 12.031 1.00 93.50 89 GLU A N 1
ATOM 715 C CA . GLU A 1 89 ? -7.956 8.024 10.897 1.00 93.50 89 GLU A CA 1
ATOM 716 C C . GLU A 1 89 ? -7.404 9.452 10.805 1.00 93.50 89 GLU A C 1
ATOM 718 O O . GLU A 1 89 ? -7.356 10.199 11.784 1.00 93.50 89 GLU A O 1
ATOM 723 N N . THR A 1 90 ? -6.970 9.849 9.610 1.00 90.62 90 THR A N 1
ATOM 724 C CA . THR A 1 90 ? -6.568 11.229 9.298 1.00 90.62 90 THR A CA 1
ATOM 725 C C . THR A 1 90 ? -7.307 11.729 8.059 1.00 90.62 90 THR A C 1
ATOM 727 O O . THR A 1 90 ? -8.101 11.006 7.463 1.00 90.62 90 THR A O 1
ATOM 730 N N . GLU A 1 91 ? -7.046 12.964 7.630 1.00 89.38 91 GLU A N 1
ATOM 731 C CA . GLU A 1 91 ? -7.665 13.534 6.425 1.00 89.38 91 GLU A CA 1
ATOM 732 C C . GLU A 1 91 ? -7.437 12.676 5.165 1.00 89.38 91 GLU A C 1
ATOM 734 O O . GLU A 1 91 ? -8.346 12.529 4.353 1.00 89.38 91 GLU A O 1
ATOM 739 N N . HIS A 1 92 ? -6.251 12.074 5.013 1.00 90.38 92 HIS A N 1
ATOM 740 C CA . HIS A 1 92 ? -5.868 11.351 3.790 1.00 90.38 92 HIS A CA 1
ATOM 741 C C . HIS A 1 92 ? -5.560 9.868 3.998 1.00 90.38 92 HIS A C 1
ATOM 743 O O . HIS A 1 92 ? -5.450 9.145 3.013 1.00 90.38 92 HIS A O 1
ATOM 749 N N . TRP A 1 93 ? -5.425 9.414 5.244 1.00 92.12 93 TRP A N 1
ATOM 750 C CA . TRP A 1 93 ? -4.973 8.060 5.569 1.00 92.12 93 TRP A CA 1
ATOM 751 C C . TRP A 1 93 ? -5.909 7.373 6.551 1.00 92.12 93 TRP A C 1
ATOM 753 O O . TRP A 1 93 ? -6.497 8.028 7.418 1.00 92.12 93 TRP A O 1
ATOM 763 N N . LEU A 1 94 ? -5.991 6.054 6.424 1.00 95.00 94 LEU A N 1
ATOM 764 C CA . LEU A 1 94 ? -6.677 5.159 7.339 1.00 95.00 94 LEU A CA 1
ATOM 765 C C . LEU A 1 94 ? -5.729 4.010 7.701 1.00 95.00 94 LEU A C 1
ATOM 767 O O . LEU A 1 94 ? -5.172 3.373 6.810 1.00 95.00 94 LEU A O 1
ATOM 771 N N . ALA A 1 95 ? -5.559 3.751 8.993 1.00 96.25 95 ALA A N 1
ATOM 772 C CA . ALA A 1 95 ? -4.884 2.570 9.510 1.00 96.25 95 ALA A CA 1
ATOM 773 C C . ALA A 1 95 ? -5.911 1.692 10.229 1.00 96.25 95 ALA A C 1
ATOM 775 O O . ALA A 1 95 ? -6.612 2.171 11.127 1.00 96.25 95 ALA A O 1
ATOM 776 N N . VAL A 1 96 ? -6.005 0.424 9.834 1.00 97.00 96 VAL A N 1
ATOM 777 C CA . VAL A 1 96 ? -6.957 -0.547 10.393 1.00 97.00 96 VAL A CA 1
ATOM 778 C C . VAL A 1 96 ? -6.254 -1.825 10.808 1.00 97.00 96 VAL A C 1
ATOM 780 O O . VAL A 1 96 ? -5.239 -2.179 10.214 1.00 97.00 96 VAL A O 1
ATOM 783 N N . VAL A 1 97 ? -6.840 -2.566 11.745 1.00 97.31 97 VAL A N 1
ATOM 784 C CA . VAL A 1 97 ? -6.569 -4.004 11.845 1.00 97.31 97 VAL A CA 1
ATOM 785 C C . VAL A 1 97 ? -7.342 -4.681 10.713 1.00 97.31 97 VAL A C 1
ATOM 787 O O . VAL A 1 97 ? -8.574 -4.654 10.745 1.00 97.31 97 VAL A O 1
ATOM 790 N N . PRO A 1 98 ? -6.687 -5.238 9.678 1.00 97.19 98 PRO A N 1
ATOM 791 C CA . PRO A 1 98 ? -7.417 -5.741 8.527 1.00 97.19 98 PRO A CA 1
ATOM 792 C C . PRO A 1 98 ? -8.343 -6.891 8.933 1.00 97.19 98 PRO A C 1
ATOM 794 O O . PRO A 1 98 ? -8.019 -7.687 9.814 1.00 97.19 98 PRO A O 1
ATOM 797 N N . TYR A 1 99 ? -9.491 -7.018 8.261 1.00 97.12 99 TYR A N 1
ATOM 798 C CA . TYR A 1 99 ? -10.455 -8.098 8.532 1.00 97.12 99 TYR A CA 1
ATOM 799 C C . TYR A 1 99 ? -9.815 -9.500 8.460 1.00 97.12 99 TYR A C 1
ATOM 801 O O . TYR A 1 99 ? -10.242 -10.423 9.148 1.00 97.12 99 TYR A O 1
ATOM 809 N N . TRP A 1 100 ? -8.775 -9.646 7.638 1.00 97.12 100 TRP A N 1
ATOM 810 C CA . TRP A 1 100 ? -8.024 -10.880 7.415 1.00 97.12 100 TRP A CA 1
ATOM 811 C C . TRP A 1 100 ? -6.674 -10.934 8.154 1.00 97.12 100 TRP A C 1
ATOM 813 O O . TRP A 1 100 ? -5.814 -11.717 7.753 1.00 97.12 100 TRP A O 1
ATOM 823 N N . ALA A 1 101 ? -6.468 -10.111 9.191 1.00 95.62 101 ALA A N 1
ATOM 824 C CA . ALA A 1 101 ? -5.222 -10.066 9.961 1.00 95.62 101 ALA A CA 1
ATOM 825 C C . ALA A 1 101 ? -4.737 -11.469 10.368 1.00 95.62 101 ALA A C 1
ATOM 827 O O . ALA A 1 101 ? -5.483 -12.260 10.951 1.00 95.62 101 ALA A O 1
ATOM 828 N N . ALA A 1 102 ? -3.471 -11.761 10.075 1.00 93.25 102 ALA A N 1
ATOM 829 C CA . ALA A 1 102 ? -2.807 -13.012 10.418 1.00 93.25 102 ALA A CA 1
ATOM 830 C C . ALA A 1 102 ? -1.989 -12.892 11.711 1.00 93.25 102 ALA A C 1
ATOM 832 O O . ALA A 1 102 ? -1.838 -13.879 12.437 1.00 93.25 102 ALA A O 1
ATOM 833 N N . TRP A 1 103 ? -1.481 -11.694 12.017 1.00 90.06 103 TRP A N 1
ATOM 834 C CA . TRP A 1 103 ? -0.690 -11.435 13.221 1.00 90.06 103 TRP A CA 1
ATOM 835 C C . TRP A 1 103 ? -1.482 -10.662 14.282 1.00 90.06 103 TRP A C 1
ATOM 837 O O . TRP A 1 103 ? -2.304 -9.803 13.946 1.00 90.06 103 TRP A O 1
ATOM 847 N N . PRO A 1 104 ? -1.222 -10.905 15.582 1.00 86.25 104 PRO A N 1
ATOM 848 C CA . PRO A 1 104 ? -1.713 -10.024 16.632 1.00 86.25 104 PRO A CA 1
ATOM 849 C C . PRO A 1 104 ? -1.267 -8.585 16.361 1.00 86.25 104 PRO A C 1
ATOM 851 O O . PRO A 1 104 ? -0.080 -8.342 16.152 1.00 86.25 104 PRO A O 1
ATOM 854 N N . PHE A 1 105 ? -2.222 -7.654 16.378 1.00 87.44 105 PHE A N 1
ATOM 855 C CA . PHE A 1 105 ? -1.997 -6.228 16.110 1.00 87.44 105 PHE A CA 1
ATOM 856 C C . PHE A 1 105 ? -1.449 -5.908 14.706 1.00 87.44 105 PHE A C 1
ATOM 858 O O . PHE A 1 105 ? -0.900 -4.829 14.483 1.00 87.44 105 PHE A O 1
ATOM 865 N N . GLU A 1 106 ? -1.623 -6.810 13.732 1.00 91.62 106 GLU A N 1
ATOM 866 C CA . GLU A 1 106 ? -1.373 -6.484 12.327 1.00 91.62 106 GLU A CA 1
ATOM 867 C C . GLU A 1 106 ? -2.172 -5.243 11.933 1.00 91.62 106 GLU A C 1
ATOM 869 O O . GLU A 1 106 ? -3.368 -5.154 12.211 1.00 91.62 106 GLU A O 1
ATOM 874 N N . THR A 1 107 ? -1.509 -4.287 11.288 1.00 93.94 107 THR A N 1
ATOM 875 C CA . THR A 1 107 ? -2.143 -3.054 10.830 1.00 93.94 107 THR A CA 1
ATOM 876 C C . THR A 1 107 ? -1.883 -2.860 9.347 1.00 93.94 107 THR A C 1
ATOM 878 O O . THR A 1 107 ? -0.762 -3.035 8.871 1.00 93.94 107 THR A O 1
ATOM 881 N N . LEU A 1 108 ? -2.922 -2.452 8.624 1.00 95.56 108 LEU A N 1
ATOM 882 C CA . LEU A 1 108 ? -2.856 -2.066 7.225 1.00 95.56 108 LEU A CA 1
ATOM 883 C C . LEU A 1 108 ? -3.095 -0.558 7.111 1.00 95.56 108 LEU A C 1
ATOM 885 O O . LEU A 1 108 ? -4.157 -0.060 7.487 1.00 95.56 108 LEU A O 1
ATOM 889 N N . LEU A 1 109 ? -2.099 0.165 6.596 1.00 94.19 109 LEU A N 1
ATOM 890 C CA . LEU A 1 109 ? -2.162 1.603 6.338 1.00 94.19 109 LEU A CA 1
ATOM 891 C C . LEU A 1 109 ? -2.487 1.852 4.862 1.00 94.19 109 LEU A C 1
ATOM 893 O O . LEU A 1 109 ? -1.724 1.450 3.985 1.00 94.19 109 LEU A O 1
ATOM 897 N N . LEU A 1 110 ? -3.589 2.550 4.588 1.00 94.25 110 LEU A N 1
ATOM 898 C CA . LEU A 1 110 ? -4.055 2.840 3.231 1.00 94.25 110 LEU A CA 1
ATOM 899 C C . LEU A 1 110 ? -4.343 4.335 3.031 1.00 94.25 110 LEU A C 1
ATOM 901 O O . LEU A 1 110 ? -4.825 5.005 3.956 1.00 94.25 110 LEU A O 1
ATOM 905 N N . PRO A 1 111 ? -4.120 4.876 1.820 1.00 93.56 111 PRO A N 1
ATOM 906 C CA . PRO A 1 111 ? -4.655 6.177 1.456 1.00 93.56 111 PRO A CA 1
ATOM 907 C C . PRO A 1 111 ? -6.178 6.089 1.271 1.00 93.56 111 PRO A C 1
ATOM 909 O O . PRO A 1 111 ? -6.708 5.116 0.738 1.00 93.56 111 PRO A O 1
ATOM 912 N N . LYS A 1 112 ? -6.895 7.145 1.663 1.00 93.12 112 LYS A N 1
ATOM 913 C CA . LYS A 1 112 ? -8.341 7.284 1.415 1.00 93.12 112 LYS A CA 1
ATOM 914 C C . LYS A 1 112 ? -8.672 7.546 -0.056 1.00 93.12 112 LYS A C 1
ATOM 916 O O . LYS A 1 112 ? -9.800 7.322 -0.486 1.00 93.12 112 LYS A O 1
ATOM 921 N N . ALA A 1 113 ? -7.699 8.048 -0.812 1.00 92.06 113 ALA A N 1
ATOM 922 C CA . ALA A 1 113 ? -7.798 8.275 -2.246 1.00 92.06 113 ALA A CA 1
ATOM 923 C C . ALA A 1 113 ? -7.193 7.105 -3.032 1.00 92.06 113 ALA A C 1
ATOM 925 O O . ALA A 1 113 ? -6.307 6.406 -2.546 1.00 92.06 113 ALA A O 1
ATOM 926 N N . HIS A 1 114 ? -7.627 6.937 -4.281 1.00 94.69 114 HIS A N 1
ATOM 927 C CA . HIS A 1 114 ? -7.022 5.966 -5.187 1.00 94.69 114 HIS A CA 1
ATOM 928 C C . HIS A 1 114 ? -5.641 6.457 -5.649 1.00 94.69 114 HIS A C 1
ATOM 930 O O . HIS A 1 114 ? -5.541 7.418 -6.411 1.00 94.69 114 HIS A O 1
ATOM 936 N N . VAL A 1 115 ? -4.587 5.787 -5.180 1.00 93.94 115 VAL A N 1
ATOM 937 C CA . VAL A 1 115 ? -3.183 6.075 -5.501 1.00 93.94 115 VAL A CA 1
ATOM 938 C C . VAL A 1 115 ? -2.505 4.762 -5.882 1.00 93.94 115 VAL A C 1
ATOM 940 O O . VAL A 1 115 ? -2.652 3.776 -5.166 1.00 93.94 115 VAL A O 1
ATOM 943 N N . LEU A 1 116 ? -1.778 4.738 -7.003 1.00 93.56 116 LEU A N 1
ATOM 944 C CA . LEU A 1 116 ? -1.146 3.510 -7.501 1.00 93.56 116 LEU A CA 1
ATOM 945 C C . LEU A 1 116 ? 0.226 3.263 -6.875 1.00 93.56 116 LEU A C 1
ATOM 947 O O . LEU A 1 116 ? 0.573 2.123 -6.583 1.00 93.56 116 LEU A O 1
ATOM 951 N N . ARG A 1 117 ? 1.035 4.316 -6.716 1.00 94.19 117 ARG A N 1
ATOM 952 C CA . ARG A 1 117 ? 2.415 4.211 -6.227 1.00 94.19 117 ARG A CA 1
ATOM 953 C C . ARG A 1 117 ? 2.725 5.303 -5.217 1.00 94.19 117 ARG A C 1
ATOM 955 O O . ARG A 1 117 ? 2.158 6.390 -5.268 1.00 94.19 117 ARG A O 1
ATOM 962 N N . ILE A 1 118 ? 3.714 5.059 -4.358 1.00 91.25 118 ILE A N 1
ATOM 963 C CA . ILE A 1 118 ? 4.216 6.073 -3.417 1.00 91.25 118 ILE A CA 1
ATOM 964 C C . ILE A 1 118 ? 4.719 7.339 -4.139 1.00 91.25 118 ILE A C 1
ATOM 966 O O . ILE A 1 118 ? 4.604 8.443 -3.614 1.00 91.25 118 ILE A O 1
ATOM 970 N N . THR A 1 119 ? 5.214 7.193 -5.372 1.00 92.69 119 THR A N 1
ATOM 971 C CA . THR A 1 119 ? 5.651 8.294 -6.247 1.00 92.69 119 THR A CA 1
ATOM 972 C C . THR A 1 119 ? 4.511 9.189 -6.725 1.00 92.69 119 THR A C 1
ATOM 974 O O . THR A 1 119 ? 4.769 10.299 -7.175 1.00 92.69 119 THR A O 1
ATOM 977 N N . ASP A 1 120 ? 3.265 8.720 -6.627 1.00 90.81 120 ASP A N 1
ATOM 978 C CA . ASP A 1 120 ? 2.074 9.446 -7.073 1.00 90.81 120 ASP A CA 1
ATOM 979 C C . ASP A 1 120 ? 1.445 10.263 -5.923 1.00 90.81 120 ASP A C 1
ATOM 981 O O . ASP A 1 120 ? 0.473 10.993 -6.124 1.00 90.81 120 ASP A O 1
ATOM 985 N N . LEU A 1 121 ? 1.995 10.161 -4.705 1.00 86.81 121 LEU A N 1
ATOM 986 C CA . LEU A 1 121 ? 1.600 10.998 -3.575 1.00 86.81 121 LEU A CA 1
ATOM 987 C C . LEU A 1 121 ? 2.103 12.432 -3.795 1.00 86.81 121 LEU A C 1
ATOM 989 O O . LEU A 1 121 ? 3.307 12.677 -3.831 1.00 86.81 121 LEU A O 1
ATOM 993 N N . THR A 1 122 ? 1.177 13.386 -3.902 1.00 75.56 122 THR A N 1
ATOM 994 C CA . THR A 1 122 ? 1.493 14.821 -3.962 1.00 75.56 122 THR A CA 1
ATOM 995 C C . THR A 1 122 ? 1.983 15.347 -2.606 1.00 75.56 122 THR A C 1
ATOM 997 O O . THR A 1 122 ? 1.841 14.676 -1.581 1.00 75.56 122 THR A O 1
ATOM 1000 N N . ASP A 1 123 ? 2.548 16.560 -2.571 1.00 65.94 123 ASP A N 1
ATOM 1001 C CA . ASP A 1 123 ? 3.248 17.094 -1.389 1.00 65.94 123 ASP A CA 1
ATOM 1002 C C . ASP A 1 123 ? 2.409 17.091 -0.098 1.00 65.94 123 ASP A C 1
ATOM 1004 O O . ASP A 1 123 ? 2.916 16.741 0.968 1.00 65.94 123 ASP A O 1
ATOM 1008 N N . ALA A 1 124 ? 1.116 17.429 -0.165 1.00 64.06 124 ALA A N 1
ATOM 1009 C CA . ALA A 1 124 ? 0.253 17.454 1.021 1.00 64.06 124 ALA A CA 1
ATOM 1010 C C . ALA A 1 124 ? -0.046 16.038 1.583 1.00 64.06 124 ALA A C 1
ATOM 1012 O O . ALA A 1 124 ? 0.155 15.817 2.783 1.00 64.06 124 ALA A O 1
ATOM 1013 N N . PRO A 1 125 ? -0.457 15.050 0.762 1.00 59.34 125 PRO A N 1
ATOM 1014 C CA . PRO A 1 125 ? -0.536 13.644 1.163 1.00 59.34 125 PRO A CA 1
ATOM 1015 C C . PRO A 1 125 ? 0.793 13.027 1.616 1.00 59.34 125 PRO A C 1
ATOM 1017 O O . PRO A 1 125 ? 0.791 12.283 2.595 1.00 59.34 125 PRO A O 1
ATOM 1020 N N . ALA A 1 126 ? 1.916 13.336 0.956 1.00 59.53 126 ALA A N 1
ATOM 1021 C CA . ALA A 1 126 ? 3.235 12.772 1.261 1.00 59.53 126 ALA A CA 1
ATOM 1022 C C . ALA A 1 126 ? 3.795 13.281 2.600 1.00 59.53 126 ALA A C 1
ATOM 1024 O O . ALA A 1 126 ? 4.260 12.488 3.421 1.00 59.53 126 ALA A O 1
ATOM 1025 N N . GLN A 1 127 ? 3.668 14.583 2.888 1.00 59.09 127 GLN A N 1
ATOM 1026 C CA . GLN A 1 127 ? 4.025 15.144 4.199 1.00 59.09 127 GLN A CA 1
ATOM 1027 C C . GLN A 1 127 ? 3.211 14.518 5.337 1.00 59.09 127 GLN A C 1
ATOM 1029 O O . GLN A 1 127 ? 3.709 14.362 6.452 1.00 59.09 127 GLN A O 1
ATOM 1034 N N . ARG A 1 128 ? 1.964 14.125 5.055 1.00 64.44 128 ARG A N 1
ATOM 1035 C CA . ARG A 1 128 ? 1.060 13.506 6.031 1.00 64.44 128 ARG A CA 1
ATOM 1036 C C . ARG A 1 128 ? 1.098 11.978 6.039 1.00 64.44 128 ARG A C 1
ATOM 1038 O O . ARG A 1 128 ? 0.572 11.380 6.969 1.00 64.44 128 ARG A O 1
ATOM 1045 N N . PHE A 1 129 ? 1.762 11.341 5.077 1.00 64.81 129 PHE A N 1
ATOM 1046 C CA . PHE A 1 129 ? 2.065 9.911 5.145 1.00 64.81 129 PHE A CA 1
ATOM 1047 C C . PHE A 1 129 ? 2.977 9.622 6.336 1.00 64.81 129 PHE A C 1
ATOM 1049 O O . PHE A 1 129 ? 2.684 8.739 7.133 1.00 64.81 129 PHE A O 1
ATOM 1056 N N . GLY A 1 130 ? 4.013 10.448 6.529 1.00 61.66 130 GLY A N 1
ATOM 1057 C CA . GLY A 1 130 ? 4.906 10.333 7.682 1.00 61.66 130 GLY A CA 1
ATOM 1058 C C . GLY A 1 130 ? 4.172 10.441 9.022 1.00 61.66 130 GLY A C 1
ATOM 1059 O O . GLY A 1 130 ? 4.497 9.700 9.942 1.00 61.66 130 GLY A O 1
ATOM 1060 N N . SER A 1 131 ? 3.153 11.302 9.125 1.00 61.69 131 SER A N 1
ATOM 1061 C CA . SER A 1 131 ? 2.337 11.403 10.342 1.00 61.69 131 SER A CA 1
ATOM 1062 C C . SER A 1 131 ? 1.313 10.273 10.484 1.00 61.69 131 SER A C 1
ATOM 1064 O O . SER A 1 131 ? 0.974 9.914 11.608 1.00 61.69 131 SER A O 1
ATOM 1066 N N . GLY A 1 132 ? 0.830 9.694 9.379 1.00 62.22 132 GLY A N 1
ATOM 1067 C CA . GLY A 1 132 ? 0.001 8.486 9.389 1.00 62.22 132 GLY A CA 1
ATOM 1068 C C . GLY A 1 132 ? 0.769 7.266 9.900 1.00 62.22 132 GLY A C 1
ATOM 1069 O O . GLY A 1 132 ? 0.290 6.589 10.805 1.00 62.22 132 GLY A O 1
ATOM 1070 N N . VAL A 1 133 ? 1.983 7.051 9.381 1.00 68.00 133 VAL A N 1
ATOM 1071 C CA . VAL A 1 133 ? 2.902 5.997 9.841 1.00 68.00 133 VAL A CA 1
ATOM 1072 C C . VAL A 1 133 ? 3.253 6.197 11.313 1.00 68.00 133 VAL A C 1
ATOM 1074 O O . VAL A 1 133 ? 3.080 5.283 12.104 1.00 68.00 133 VAL A O 1
ATOM 1077 N N . GLU A 1 134 ? 3.664 7.404 11.711 1.00 67.88 134 GLU A N 1
ATOM 1078 C CA . GLU A 1 134 ? 4.046 7.686 13.101 1.00 67.88 134 GLU A CA 1
ATOM 1079 C C . GLU A 1 134 ? 2.896 7.445 14.090 1.00 67.88 134 GLU A C 1
ATOM 1081 O O . GLU A 1 134 ? 3.110 6.882 15.160 1.00 67.88 134 GLU A O 1
ATOM 1086 N N . L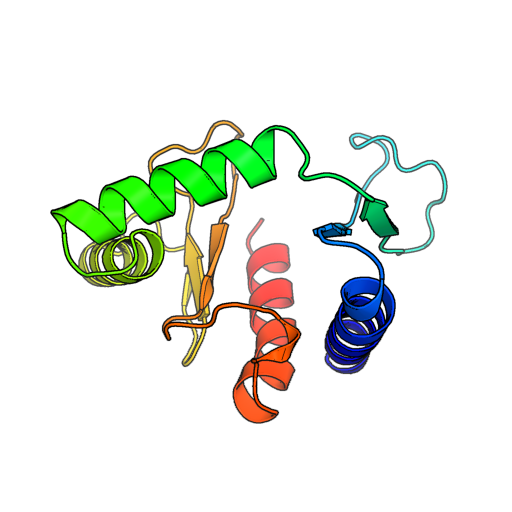YS A 1 135 ? 1.664 7.825 13.733 1.00 64.44 135 LYS A N 1
ATOM 1087 C CA . LYS A 1 135 ? 0.490 7.572 14.580 1.00 64.44 135 LYS A CA 1
ATOM 1088 C C . LYS A 1 135 ? 0.114 6.095 14.645 1.00 64.44 135 LYS A C 1
ATOM 1090 O O . LYS A 1 135 ? -0.309 5.646 15.707 1.00 64.44 135 LYS A O 1
ATOM 1095 N N . ALA A 1 136 ? 0.237 5.364 13.537 1.00 64.38 136 ALA A N 1
ATOM 1096 C CA . ALA A 1 136 ? 0.006 3.923 13.525 1.00 64.38 136 ALA A CA 1
ATOM 1097 C C . ALA A 1 136 ? 1.033 3.211 14.420 1.00 64.38 136 ALA A C 1
ATOM 1099 O O . ALA A 1 136 ? 0.637 2.458 15.303 1.00 64.38 136 ALA A O 1
ATOM 1100 N N . ASP A 1 137 ? 2.317 3.555 14.285 1.00 68.56 137 ASP A N 1
ATOM 1101 C CA . ASP A 1 137 ? 3.408 3.040 15.121 1.00 68.56 137 ASP A CA 1
ATOM 1102 C C . ASP A 1 137 ? 3.220 3.353 16.613 1.00 68.56 137 ASP A C 1
ATOM 1104 O O . ASP A 1 137 ? 3.578 2.540 17.454 1.00 68.56 137 ASP A O 1
ATOM 1108 N N . GLN A 1 138 ? 2.682 4.528 16.964 1.00 63.09 138 GLN A 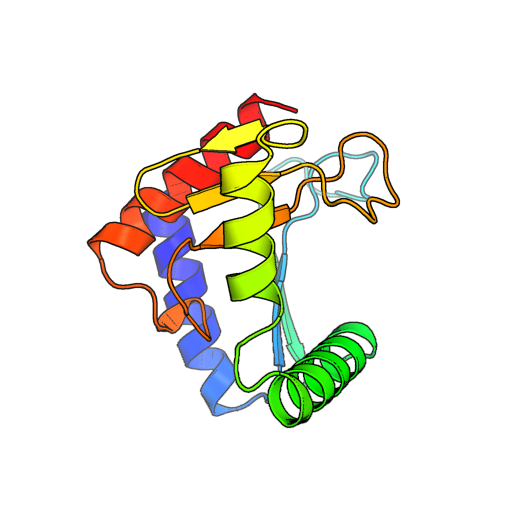N 1
ATOM 1109 C CA . GLN A 1 138 ? 2.413 4.911 18.360 1.00 63.09 138 GLN A CA 1
ATOM 1110 C C . GLN A 1 138 ? 1.176 4.232 18.964 1.00 63.09 138 GLN A C 1
ATOM 1112 O O . GLN A 1 138 ? 0.985 4.298 20.178 1.00 63.09 138 GLN A O 1
ATOM 1117 N N . SER A 1 139 ? 0.314 3.645 18.132 1.00 58.94 139 SER A N 1
ATOM 1118 C CA . SER A 1 139 ? -0.928 2.995 18.571 1.00 58.94 139 SER A CA 1
ATOM 1119 C C . SER A 1 139 ? -0.767 1.485 18.792 1.00 58.94 139 SER A C 1
ATOM 1121 O O . SER A 1 139 ? -1.720 0.840 19.234 1.00 58.94 139 SER A O 1
ATOM 1123 N N . LEU A 1 140 ? 0.415 0.944 18.478 1.00 56.69 140 LEU A N 1
ATOM 1124 C CA . LEU A 1 140 ? 0.828 -0.455 18.625 1.00 56.69 140 LEU A CA 1
ATOM 1125 C C . LEU A 1 140 ? 1.792 -0.613 19.808 1.00 56.69 140 LEU A C 1
ATOM 1127 O O . LEU A 1 140 ? 1.680 -1.643 20.510 1.00 56.69 140 LEU A O 1
#